Protein AF-A0A941U081-F1 (afdb_monomer)

Foldseek 3Di:
DDDPPDDQQDDPVPRPDGHDDPDDDPDLVVQLVVCVVVVHDSDDPPDDDDDD

Solvent-accessible surface area (backbone atoms only — not comparable to full-atom values): 3728 Å² total; per-residue (Å²): 134,92,74,81,96,61,75,66,54,54,35,90,89,64,80,77,40,77,46,76,90,88,77,82,90,82,55,62,72,60,52,36,52,54,27,50,74,73,72,42,80,61,68,78,76,80,82,75,77,85,80,134

Nearest PDB structures (foldseek):
  7odt-assembly1_a  TM=2.871E-01  e=7.191E+00  Homo sapiens

Structure (mmCIF, N/CA/C/O backbone):
data_AF-A0A941U081-F1
#
_entry.id   AF-A0A941U081-F1
#
loop_
_atom_site.group_PDB
_atom_site.id
_atom_site.type_symbol
_atom_site.label_atom_id
_atom_site.label_alt_id
_atom_site.label_comp_id
_atom_site.label_asym_id
_atom_site.label_entity_id
_atom_site.label_seq_id
_atom_site.pdbx_PDB_ins_code
_atom_site.Cartn_x
_atom_site.Cartn_y
_atom_site.Cartn_z
_atom_site.occupancy
_atom_site.B_iso_or_equiv
_atom_site.auth_seq_id
_atom_site.auth_comp_id
_atom_site.auth_asym_id
_atom_site.auth_atom_id
_atom_site.pdbx_PDB_model_num
ATOM 1 N N . MET A 1 1 ? 11.791 -5.290 5.561 1.00 53.59 1 MET A N 1
ATOM 2 C CA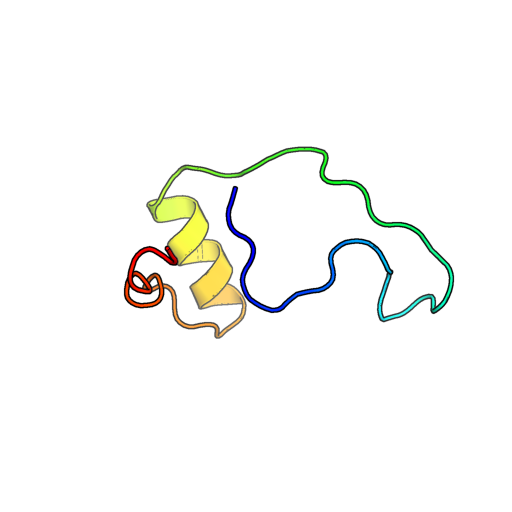 . MET 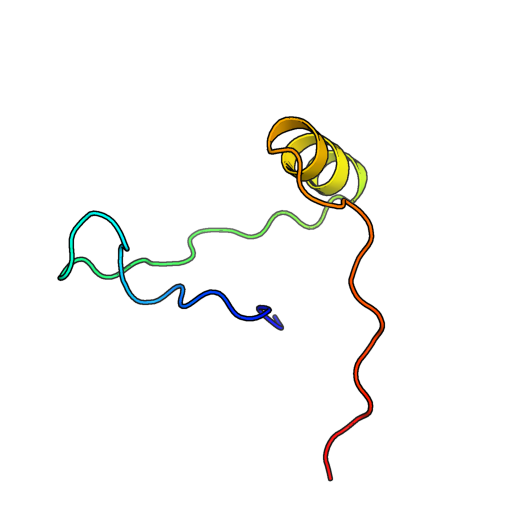A 1 1 ? 10.395 -4.958 5.205 1.00 53.59 1 MET A CA 1
ATOM 3 C C . MET A 1 1 ? 9.823 -6.164 4.478 1.00 53.59 1 MET A C 1
ATOM 5 O O . MET A 1 1 ? 10.406 -6.560 3.480 1.00 53.59 1 MET A O 1
ATOM 9 N N . ARG A 1 2 ? 8.796 -6.827 5.026 1.00 56.94 2 ARG A N 1
ATOM 10 C CA . ARG A 1 2 ? 8.100 -7.898 4.296 1.00 56.94 2 ARG A CA 1
ATOM 11 C C . ARG A 1 2 ? 7.089 -7.241 3.366 1.00 56.94 2 ARG A C 1
ATOM 13 O O . ARG A 1 2 ? 6.332 -6.383 3.807 1.00 56.94 2 ARG A O 1
ATOM 20 N N . VAL A 1 3 ? 7.133 -7.630 2.104 1.00 61.66 3 VAL A N 1
ATOM 21 C CA . VAL A 1 3 ? 6.244 -7.156 1.048 1.00 61.66 3 VAL A CA 1
ATOM 22 C C . VAL A 1 3 ? 5.402 -8.358 0.667 1.00 61.66 3 VAL A C 1
ATOM 24 O O . VAL A 1 3 ? 5.954 -9.418 0.383 1.00 61.66 3 VAL A O 1
ATOM 27 N N . PHE A 1 4 ? 4.086 -8.230 0.762 1.00 63.19 4 PHE A N 1
ATOM 28 C CA . PHE A 1 4 ? 3.177 -9.319 0.434 1.00 63.19 4 PHE A CA 1
ATOM 29 C C . PHE A 1 4 ? 2.867 -9.263 -1.061 1.00 63.19 4 PHE A C 1
ATOM 31 O O . PHE A 1 4 ? 2.327 -8.262 -1.513 1.00 63.19 4 PHE A O 1
ATOM 38 N N . ASP A 1 5 ? 3.254 -10.314 -1.786 1.00 59.25 5 ASP A N 1
ATOM 39 C CA . ASP A 1 5 ? 2.784 -10.725 -3.124 1.00 59.25 5 ASP A CA 1
ATOM 40 C C . ASP A 1 5 ? 2.757 -9.676 -4.259 1.00 59.25 5 ASP A C 1
ATOM 42 O O . ASP A 1 5 ? 2.158 -9.899 -5.307 1.00 59.25 5 ASP A O 1
ATOM 46 N N . ILE A 1 6 ? 3.424 -8.533 -4.083 1.00 65.44 6 ILE A N 1
ATOM 47 C CA . ILE A 1 6 ? 3.557 -7.489 -5.102 1.00 65.44 6 ILE A CA 1
ATOM 48 C C . ILE A 1 6 ? 5.020 -7.436 -5.537 1.00 65.44 6 ILE A C 1
ATOM 50 O O . ILE A 1 6 ? 5.895 -7.061 -4.749 1.00 65.44 6 ILE A O 1
ATOM 54 N N . ASP A 1 7 ? 5.280 -7.799 -6.796 1.00 69.81 7 ASP A N 1
ATOM 55 C CA . ASP A 1 7 ? 6.571 -7.555 -7.435 1.00 69.81 7 ASP A CA 1
ATOM 56 C C . ASP A 1 7 ? 6.770 -6.040 -7.590 1.00 69.81 7 ASP A C 1
ATOM 58 O O . ASP A 1 7 ? 6.182 -5.387 -8.450 1.00 69.81 7 ASP A O 1
ATOM 62 N N . MET A 1 8 ? 7.587 -5.474 -6.702 1.00 72.8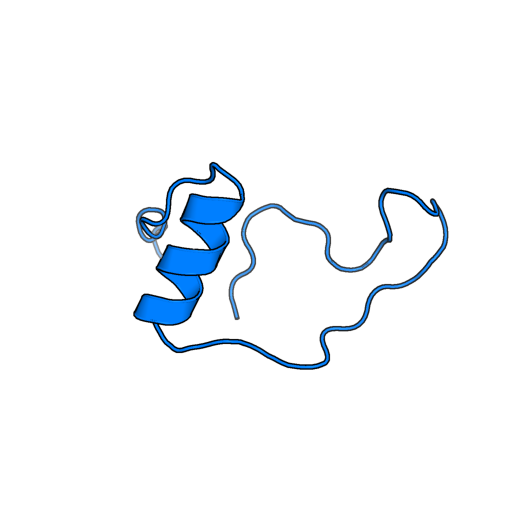8 8 MET A N 1
ATOM 63 C CA . MET A 1 8 ? 7.964 -4.062 -6.715 1.00 72.88 8 MET A CA 1
ATOM 64 C C . MET A 1 8 ? 9.210 -3.786 -7.561 1.00 72.88 8 MET A C 1
ATOM 66 O O . MET A 1 8 ? 9.767 -2.696 -7.452 1.00 72.88 8 MET A O 1
ATOM 70 N N . GLN A 1 9 ? 9.690 -4.749 -8.352 1.00 75.00 9 GLN A N 1
ATOM 71 C CA . GLN A 1 9 ? 10.830 -4.549 -9.246 1.00 75.00 9 GLN A CA 1
ATOM 72 C C . GLN A 1 9 ? 10.388 -4.100 -10.637 1.00 75.00 9 GLN A C 1
ATOM 74 O O . GLN A 1 9 ? 11.116 -3.336 -11.259 1.00 75.00 9 GLN A O 1
ATOM 79 N N . HIS A 1 10 ? 9.191 -4.476 -11.098 1.00 79.50 10 HIS A N 1
ATOM 80 C CA . HIS A 1 10 ? 8.735 -4.194 -12.462 1.00 79.50 10 HIS A CA 1
ATOM 81 C C . HIS A 1 10 ? 7.457 -3.349 -12.494 1.00 79.50 10 HIS A C 1
ATOM 83 O O . HIS A 1 10 ? 6.486 -3.624 -11.795 1.00 79.50 10 HIS A O 1
ATOM 89 N N . CYS A 1 11 ? 7.428 -2.326 -13.352 1.00 81.25 11 CYS A N 1
ATOM 90 C CA . CYS A 1 11 ? 6.222 -1.543 -13.612 1.00 81.25 11 CYS A CA 1
ATOM 91 C C . CYS A 1 11 ? 5.184 -2.397 -14.373 1.00 81.25 11 CYS A C 1
ATOM 93 O O . CYS A 1 11 ? 5.412 -2.695 -15.553 1.00 81.25 11 CYS A O 1
ATOM 95 N N . PRO A 1 12 ? 4.010 -2.708 -13.785 1.00 76.81 12 PRO A N 1
ATOM 96 C CA . PRO A 1 12 ? 2.995 -3.543 -14.437 1.00 76.81 12 PRO A CA 1
ATOM 97 C C . PRO A 1 12 ? 2.392 -2.892 -15.691 1.00 76.81 12 PRO A C 1
ATOM 99 O O . PRO A 1 12 ? 1.900 -3.590 -16.570 1.00 76.81 12 PRO A O 1
ATOM 102 N N . ASN A 1 13 ? 2.474 -1.563 -15.811 1.00 82.44 13 ASN A N 1
ATOM 103 C CA . ASN A 1 13 ? 1.971 -0.822 -16.972 1.00 82.44 13 ASN A CA 1
ATOM 104 C C . ASN A 1 13 ? 3.019 -0.634 -18.078 1.00 82.44 13 ASN A C 1
ATOM 106 O O . ASN A 1 13 ? 2.664 -0.331 -19.212 1.00 82.44 13 ASN A O 1
ATOM 110 N N . CYS A 1 14 ? 4.305 -0.752 -17.746 1.00 81.75 14 CYS A N 1
ATOM 111 C CA . CYS A 1 14 ? 5.405 -0.371 -18.630 1.00 81.75 14 CYS A CA 1
ATOM 112 C C . CYS A 1 14 ? 6.145 -1.589 -19.202 1.00 81.75 14 CYS A C 1
ATOM 114 O O . CYS A 1 14 ? 6.910 -1.440 -20.151 1.00 81.75 14 CYS A O 1
ATOM 116 N N . GLY A 1 15 ? 5.989 -2.773 -18.594 1.00 69.56 15 GLY A N 1
ATOM 117 C CA . GLY A 1 15 ? 6.584 -4.046 -19.026 1.00 69.56 15 GLY A CA 1
ATOM 118 C C . GLY A 1 15 ? 8.109 -4.169 -18.875 1.00 69.56 15 GLY A C 1
ATOM 119 O O . GLY A 1 15 ? 8.608 -5.282 -18.767 1.00 69.56 15 GLY A O 1
ATOM 120 N N . ALA A 1 16 ? 8.847 -3.053 -18.841 1.00 74.25 16 ALA A N 1
ATOM 121 C CA . ALA A 1 16 ? 10.316 -3.024 -18.830 1.00 74.25 16 ALA A CA 1
ATOM 122 C C . ALA A 1 16 ? 10.929 -1.975 -17.877 1.00 74.25 16 ALA A C 1
ATOM 124 O O . ALA A 1 16 ? 12.145 -1.806 -17.842 1.00 74.25 16 ALA A O 1
ATOM 125 N N . GLY A 1 17 ? 10.106 -1.228 -17.134 1.00 78.06 17 GLY A N 1
ATOM 126 C CA . GLY A 1 17 ? 10.584 -0.190 -16.217 1.00 78.06 17 GLY A CA 1
ATOM 127 C C . GLY A 1 17 ? 10.852 -0.742 -14.821 1.00 78.06 17 GLY A C 1
ATOM 128 O O . GLY A 1 17 ? 9.937 -1.307 -14.222 1.00 78.06 17 GLY A O 1
ATOM 129 N N . GLU A 1 18 ? 12.063 -0.535 -14.298 1.00 81.50 18 GLU A N 1
ATOM 130 C CA . GLU A 1 18 ? 12.378 -0.849 -12.903 1.00 81.50 18 GLU A CA 1
ATOM 131 C C . GLU A 1 18 ? 11.715 0.143 -11.941 1.00 81.50 18 GLU A C 1
ATOM 133 O O . GLU A 1 18 ? 11.775 1.362 -12.136 1.00 81.50 18 GLU A O 1
ATOM 138 N N . LEU A 1 19 ? 11.119 -0.371 -10.867 1.00 83.56 19 LEU A N 1
ATOM 139 C CA . LEU A 1 19 ? 10.597 0.436 -9.767 1.00 83.56 19 LEU A CA 1
ATOM 140 C C . LEU A 1 19 ? 11.610 0.477 -8.611 1.00 83.56 19 LEU A C 1
ATOM 142 O O . LEU A 1 19 ? 12.263 -0.512 -8.287 1.00 83.56 19 LEU A O 1
ATOM 146 N N . LYS A 1 20 ? 11.745 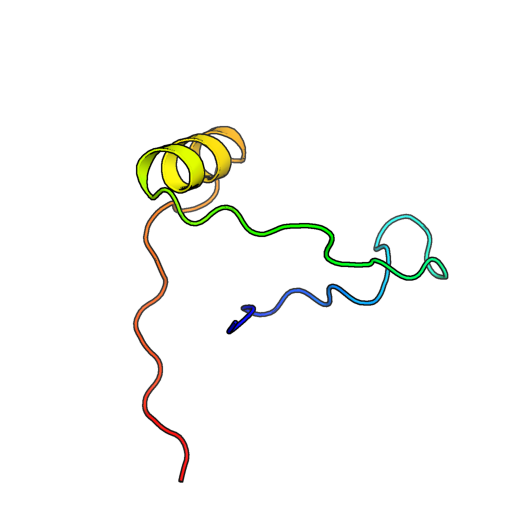1.644 -7.969 1.00 82.62 20 LYS A N 1
ATOM 147 C CA . LYS A 1 20 ? 12.614 1.844 -6.797 1.00 82.62 20 LYS A CA 1
ATOM 148 C C . LYS A 1 20 ? 11.803 2.368 -5.622 1.00 82.62 20 LYS A C 1
ATOM 150 O O . LYS A 1 20 ? 11.073 3.349 -5.750 1.00 82.62 20 LYS A O 1
ATOM 155 N N . ILE A 1 21 ? 11.975 1.744 -4.460 1.00 84.19 21 ILE A N 1
ATOM 156 C CA . ILE A 1 21 ? 11.396 2.230 -3.205 1.00 84.19 21 ILE A CA 1
ATOM 157 C C . ILE A 1 21 ? 12.192 3.458 -2.762 1.00 84.19 21 ILE A C 1
ATOM 159 O O . ILE A 1 21 ? 13.386 3.357 -2.490 1.00 84.19 21 ILE A O 1
ATOM 163 N N . ILE A 1 22 ? 11.527 4.608 -2.677 1.00 89.88 22 ILE A N 1
ATOM 164 C CA . ILE A 1 22 ? 12.155 5.874 -2.265 1.00 89.88 22 ILE A CA 1
ATOM 165 C C . ILE A 1 22 ? 11.879 6.234 -0.800 1.00 89.88 22 ILE A C 1
ATOM 167 O O . ILE A 1 22 ? 12.640 6.985 -0.199 1.00 89.88 22 ILE A O 1
ATOM 171 N N . ALA A 1 23 ? 10.798 5.706 -0.221 1.00 91.19 23 ALA A N 1
ATOM 172 C CA . ALA A 1 23 ? 10.390 5.948 1.159 1.00 91.19 23 ALA A CA 1
ATOM 173 C C . ALA A 1 23 ? 9.389 4.877 1.623 1.00 91.19 23 ALA A C 1
ATOM 175 O O . ALA A 1 23 ? 8.786 4.184 0.803 1.00 91.19 23 ALA A O 1
ATOM 176 N N . ALA A 1 24 ? 9.187 4.779 2.938 1.00 90.25 24 ALA A N 1
ATOM 177 C CA . ALA A 1 24 ? 8.154 3.950 3.549 1.00 90.25 24 ALA A CA 1
ATOM 178 C C . ALA A 1 24 ? 7.301 4.790 4.506 1.00 90.25 2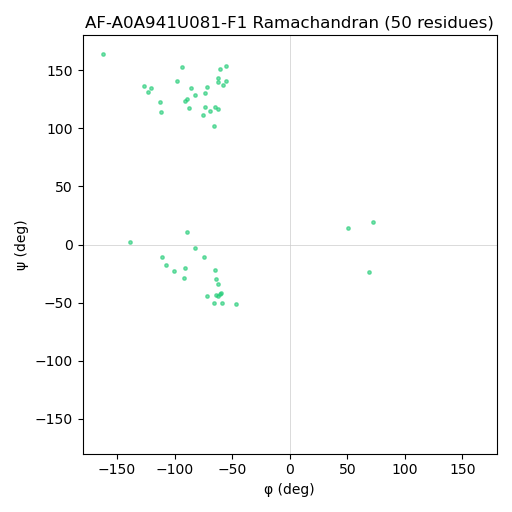4 ALA A C 1
ATOM 180 O O . ALA A 1 24 ? 7.831 5.570 5.296 1.00 90.25 24 ALA A O 1
ATOM 181 N N . ILE A 1 25 ? 5.983 4.602 4.451 1.00 91.88 25 ILE A N 1
ATOM 182 C CA . ILE A 1 25 ? 5.037 5.184 5.407 1.00 91.88 25 ILE A CA 1
ATOM 183 C C . ILE A 1 25 ? 4.864 4.180 6.546 1.00 91.88 25 ILE A C 1
ATOM 185 O O . ILE A 1 25 ? 4.501 3.032 6.300 1.00 91.88 25 ILE A O 1
ATOM 189 N N . LEU A 1 26 ? 5.130 4.605 7.783 1.00 91.94 26 LEU A N 1
ATOM 190 C CA . LEU A 1 26 ? 5.027 3.748 8.975 1.00 91.94 26 LEU A CA 1
ATOM 191 C C . LEU A 1 26 ? 3.861 4.138 9.896 1.00 91.94 26 LEU A C 1
ATOM 193 O O . LEU A 1 26 ? 3.519 3.403 10.821 1.00 91.94 26 LEU A O 1
ATOM 197 N N . GLU A 1 27 ? 3.240 5.289 9.649 1.00 95.12 27 GLU A N 1
ATOM 198 C CA . GLU A 1 27 ? 2.131 5.799 10.445 1.00 95.12 27 GLU A CA 1
ATOM 199 C C . GLU A 1 27 ? 0.845 5.032 10.136 1.00 95.12 27 GLU A C 1
ATOM 201 O O . GLU A 1 27 ? 0.247 5.179 9.069 1.00 95.12 27 GLU A O 1
ATOM 206 N N . ARG A 1 28 ? 0.382 4.247 11.110 1.00 91.31 28 ARG A N 1
ATOM 207 C CA . ARG A 1 28 ? -0.862 3.475 11.022 1.00 91.31 28 ARG A CA 1
ATOM 208 C C . ARG A 1 28 ? -2.074 4.261 10.490 1.00 91.31 28 ARG A C 1
ATOM 210 O O . ARG A 1 28 ? -2.675 3.772 9.538 1.00 91.31 28 ARG A O 1
ATOM 217 N N . PRO A 1 29 ? -2.433 5.453 11.011 1.00 95.56 29 PRO A N 1
ATOM 218 C CA . PRO A 1 29 ? -3.613 6.166 10.513 1.00 95.56 29 PRO A CA 1
ATOM 219 C C . PRO A 1 29 ? -3.477 6.586 9.042 1.00 95.56 29 PRO A C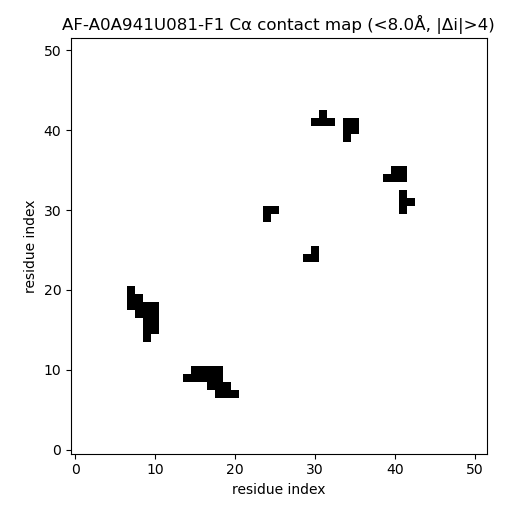 1
ATOM 221 O O . PRO A 1 29 ? -4.470 6.649 8.318 1.00 95.56 29 PRO A O 1
ATOM 224 N N . VAL A 1 30 ? -2.252 6.846 8.574 1.00 96.19 30 VAL A N 1
ATOM 225 C CA . VAL A 1 30 ? -1.985 7.187 7.170 1.00 96.19 30 VAL A CA 1
ATOM 226 C C . VAL A 1 30 ? -2.143 5.952 6.286 1.00 96.19 30 VAL A C 1
ATOM 228 O O . VAL A 1 30 ? -2.802 6.027 5.250 1.00 96.19 30 VAL A O 1
ATOM 231 N N . ILE A 1 31 ? -1.600 4.810 6.717 1.00 92.94 31 ILE A N 1
ATOM 232 C CA . ILE A 1 31 ? -1.742 3.524 6.019 1.00 92.94 31 ILE A CA 1
ATOM 233 C C . ILE A 1 31 ? -3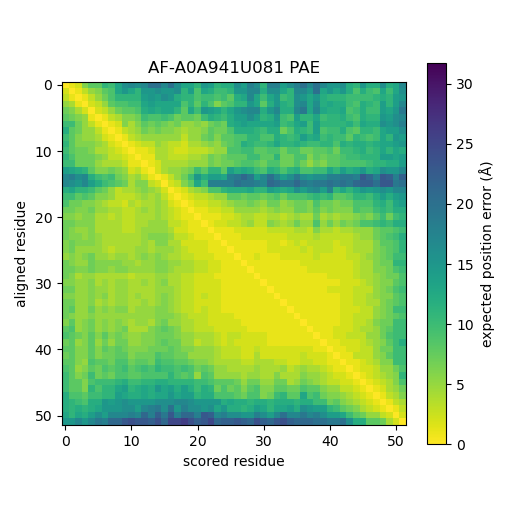.224 3.153 5.881 1.00 92.94 31 ILE A C 1
ATOM 235 O O . ILE A 1 31 ? -3.684 2.882 4.774 1.00 92.94 31 ILE A O 1
ATOM 239 N N . GLU A 1 32 ? -3.987 3.208 6.977 1.00 94.19 32 GLU A N 1
ATOM 240 C CA . GLU A 1 32 ? -5.419 2.879 6.986 1.00 94.19 32 GLU A CA 1
ATOM 241 C C . GLU A 1 32 ? -6.212 3.783 6.030 1.00 94.19 32 GLU A C 1
ATOM 243 O O . GLU A 1 32 ? -7.049 3.295 5.265 1.00 94.19 32 GLU A O 1
ATOM 248 N N . LYS A 1 33 ? -5.909 5.089 6.007 1.00 96.38 33 LYS A N 1
ATOM 249 C CA . LYS A 1 33 ? -6.558 6.055 5.109 1.00 96.38 33 LYS A CA 1
ATOM 250 C C . LYS A 1 33 ? -6.277 5.761 3.634 1.00 96.38 33 LYS A C 1
ATOM 252 O O . LYS A 1 33 ? -7.198 5.836 2.823 1.00 96.38 33 LYS A O 1
ATOM 257 N N . ILE A 1 34 ? -5.031 5.433 3.287 1.00 95.19 34 ILE A N 1
ATOM 258 C CA . ILE A 1 34 ? -4.639 5.101 1.909 1.00 95.19 34 ILE A CA 1
ATOM 259 C C . ILE A 1 34 ? -5.327 3.810 1.459 1.00 95.19 34 ILE A C 1
ATOM 261 O O . ILE A 1 34 ? -5.962 3.800 0.408 1.00 95.19 34 ILE A O 1
ATOM 265 N N . LEU A 1 35 ? -5.245 2.742 2.259 1.00 93.00 35 LEU A N 1
ATOM 266 C CA . LEU A 1 35 ? -5.834 1.447 1.904 1.00 93.00 35 LEU A CA 1
ATOM 267 C C . LEU A 1 35 ? -7.356 1.542 1.758 1.00 93.00 35 LEU A C 1
ATOM 269 O O . LEU A 1 35 ? -7.894 1.096 0.748 1.00 93.00 35 LEU A O 1
ATOM 273 N N . THR A 1 36 ? -8.028 2.231 2.686 1.00 95.12 36 THR A N 1
ATOM 274 C CA . THR A 1 36 ? -9.479 2.468 2.607 1.00 95.12 36 THR A CA 1
ATOM 275 C C . THR A 1 36 ? -9.858 3.246 1.346 1.00 95.12 36 THR A C 1
ATOM 277 O O . THR A 1 36 ? -10.825 2.896 0.675 1.00 95.12 36 THR A O 1
ATOM 280 N N . HIS A 1 37 ? -9.093 4.283 0.987 1.00 96.31 37 HIS A N 1
ATOM 281 C CA . HIS A 1 37 ? -9.342 5.056 -0.233 1.00 96.31 37 HIS A CA 1
ATOM 282 C C . HIS A 1 37 ? -9.205 4.209 -1.508 1.00 96.31 37 HIS A C 1
ATOM 284 O O . HIS A 1 37 ? -9.949 4.416 -2.464 1.00 96.31 37 HIS A O 1
ATOM 290 N N . LEU A 1 38 ? -8.285 3.243 -1.505 1.00 94.31 38 LEU A N 1
ATOM 291 C CA . LEU A 1 38 ? -8.063 2.302 -2.605 1.00 94.31 38 LEU A CA 1
ATOM 292 C C . LEU A 1 38 ? -9.036 1.106 -2.593 1.00 94.31 38 LEU A C 1
ATOM 294 O O . LEU A 1 38 ? -8.975 0.276 -3.496 1.00 94.31 38 LEU A O 1
ATOM 298 N N . GLY A 1 39 ? -9.914 0.995 -1.588 1.00 93.75 39 GLY A N 1
ATOM 299 C CA . GLY A 1 39 ? -10.831 -0.140 -1.424 1.00 93.75 39 GLY A CA 1
ATOM 300 C C . GLY A 1 39 ? -10.155 -1.440 -0.968 1.00 93.75 39 GLY A C 1
ATOM 301 O O . GLY A 1 39 ? -10.716 -2.516 -1.159 1.00 93.75 39 GLY A O 1
ATOM 302 N N . LEU A 1 40 ? -8.954 -1.354 -0.389 1.00 89.69 40 LEU A N 1
ATOM 303 C CA . LEU A 1 40 ? -8.202 -2.487 0.156 1.00 89.69 40 LEU A CA 1
ATOM 304 C C . LEU A 1 40 ? -8.479 -2.654 1.655 1.00 89.69 40 LEU A C 1
ATOM 306 O O . LEU A 1 40 ? -8.758 -1.673 2.345 1.00 89.69 40 LEU A O 1
ATOM 310 N N . ASP A 1 41 ? -8.357 -3.883 2.170 1.00 89.75 41 ASP A N 1
ATOM 311 C CA . ASP A 1 41 ? -8.484 -4.147 3.609 1.00 89.75 41 ASP A CA 1
ATOM 312 C C . ASP A 1 41 ? -7.343 -3.446 4.375 1.00 89.75 41 ASP A C 1
ATOM 314 O O . ASP A 1 41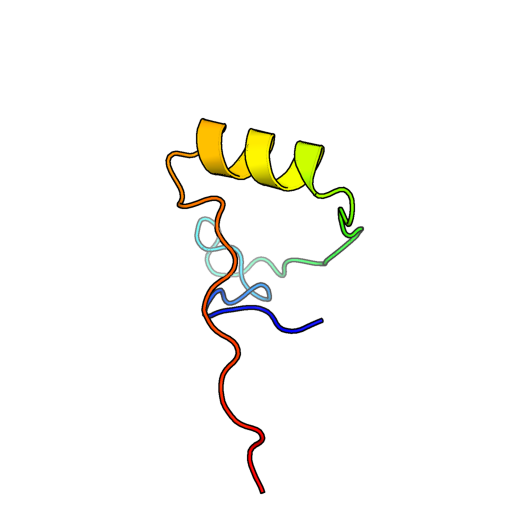 ? -6.168 -3.745 4.134 1.00 89.75 41 ASP A O 1
ATOM 318 N N . PRO A 1 42 ? -7.649 -2.497 5.281 1.00 89.25 42 PRO A N 1
ATOM 319 C CA . PRO A 1 42 ? -6.634 -1.814 6.068 1.00 89.25 42 PRO A CA 1
ATOM 320 C C . PRO A 1 42 ? -6.048 -2.686 7.187 1.00 89.25 42 PRO A C 1
ATOM 322 O O . PRO A 1 42 ? -5.060 -2.284 7.811 1.00 89.25 42 PRO A O 1
ATOM 325 N N . GLN A 1 43 ? -6.641 -3.850 7.486 1.00 87.88 43 GLN A N 1
ATOM 326 C CA . GLN A 1 43 ? -6.091 -4.754 8.487 1.00 87.88 43 GLN A CA 1
ATOM 327 C C . GLN A 1 43 ? -4.839 -5.462 7.961 1.00 87.88 43 GLN A C 1
ATOM 329 O O . GLN A 1 43 ? -4.850 -6.041 6.873 1.00 87.88 43 GLN A O 1
ATOM 334 N N . PRO A 1 44 ? -3.740 -5.463 8.737 1.00 80.38 44 PRO A N 1
ATOM 335 C CA . PRO A 1 44 ? -2.559 -6.210 8.350 1.00 80.38 44 PRO A CA 1
ATOM 336 C C . PRO A 1 44 ? -2.900 -7.706 8.284 1.00 80.38 44 PRO A C 1
ATOM 338 O O . PRO A 1 44 ? -3.590 -8.214 9.176 1.00 80.38 44 PRO A O 1
ATOM 341 N N . PRO A 1 45 ? -2.384 -8.438 7.283 1.00 78.62 45 PRO A N 1
ATOM 342 C CA . PRO A 1 45 ? -2.600 -9.872 7.207 1.00 78.62 45 PRO A CA 1
ATOM 343 C C . PRO A 1 45 ? -2.024 -10.566 8.453 1.00 78.62 45 PRO A C 1
ATOM 345 O O . PRO A 1 45 ? -1.047 -10.085 9.049 1.00 78.62 45 PRO A O 1
ATOM 348 N N . PRO A 1 46 ? -2.597 -11.712 8.860 1.00 83.44 46 PRO A N 1
ATOM 349 C CA . PRO A 1 46 ? -2.093 -12.475 9.991 1.00 83.44 46 PRO A CA 1
ATOM 350 C C . PRO A 1 46 ? -0.614 -12.823 9.794 1.00 83.44 46 PRO A C 1
ATOM 352 O O . PRO A 1 46 ? -0.159 -13.142 8.693 1.00 83.44 46 PRO A O 1
ATOM 355 N N . ARG A 1 47 ? 0.160 -12.758 10.883 1.00 80.75 47 ARG A N 1
ATOM 356 C CA . ARG A 1 47 ? 1.593 -13.065 10.841 1.00 80.75 47 ARG A CA 1
ATOM 357 C C . ARG A 1 47 ? 1.782 -14.522 10.427 1.00 80.75 47 ARG A C 1
ATOM 359 O O . ARG A 1 47 ? 1.388 -15.424 11.159 1.00 80.75 47 ARG A O 1
ATOM 366 N N . SER A 1 48 ? 2.418 -14.750 9.279 1.00 77.69 48 SER A N 1
ATOM 367 C CA . SER A 1 48 ? 2.832 -16.099 8.888 1.00 77.69 48 SER A CA 1
ATOM 368 C C . SER A 1 48 ? 3.845 -16.650 9.903 1.00 77.69 48 SER A C 1
ATOM 370 O O . SER A 1 48 ? 4.686 -15.871 10.378 1.00 77.69 48 SER A O 1
ATOM 372 N N . PRO A 1 49 ? 3.807 -17.959 10.218 1.00 81.44 49 PRO A N 1
ATOM 373 C CA . PRO A 1 49 ? 4.781 -18.585 11.108 1.00 81.44 49 PRO A CA 1
ATOM 374 C C . PRO A 1 49 ? 6.214 -18.356 10.611 1.00 81.44 49 PRO A C 1
ATOM 376 O O . PRO A 1 49 ? 6.451 -18.136 9.416 1.00 81.44 49 PRO A O 1
ATOM 379 N N . ALA A 1 50 ? 7.174 -18.378 11.537 1.00 81.56 50 ALA A N 1
ATOM 380 C CA . ALA A 1 50 ? 8.58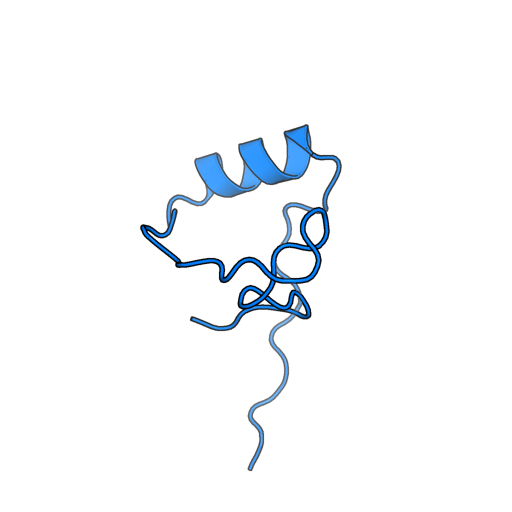5 -18.382 11.170 1.00 81.56 50 ALA A CA 1
ATOM 381 C C . ALA A 1 50 ? 8.863 -19.609 10.286 1.00 81.56 50 ALA A C 1
ATOM 383 O O . ALA A 1 50 ? 8.324 -20.685 10.537 1.00 81.56 50 ALA A O 1
ATOM 384 N N . ARG A 1 51 ? 9.648 -19.427 9.222 1.00 80.94 51 ARG A N 1
ATOM 385 C CA . ARG A 1 51 ? 10.190 -20.558 8.462 1.00 80.94 51 ARG A CA 1
ATOM 386 C C . ARG A 1 51 ? 11.483 -20.981 9.164 1.00 80.94 51 ARG A C 1
ATOM 388 O O . ARG A 1 51 ? 12.231 -20.086 9.558 1.00 80.94 51 ARG A O 1
ATOM 395 N N . GLU A 1 52 ? 11.678 -22.284 9.365 1.00 63.91 52 GLU A N 1
ATOM 396 C CA . GLU A 1 52 ? 12.989 -22.861 9.717 1.00 63.91 52 GLU A CA 1
ATOM 397 C C . GLU A 1 52 ? 13.989 -22.688 8.571 1.00 63.91 52 GLU A C 1
ATOM 399 O O . GLU A 1 52 ? 13.544 -22.698 7.395 1.00 63.91 52 GLU A O 1
#

Radius of gyration: 13.75 Å; Cα contacts (8 Å, |Δi|>4): 27; chains: 1; bounding box: 24×30×30 Å

pLDDT: mean 82.37, std 11.27, range [53.59, 96.38]

Mean predicted aligned error: 7.17 Å

Secondary structure (DSSP, 8-state):
----S---SB-TTTSSPBP--------HHHHHHHHHHTT---SPPPPPPPP-

Sequence (52 aa):
MRVFDIDMQHCPNCGAGELKIIAAILERPVIEKILTHLGLDPQPPPRSPARE